Protein AF-A0A3P6BIS1-F1 (afdb_monomer_lite)

Organism: Brassica oleracea (NCBI:txid3712)

pLDDT: mean 73.48, std 15.39, range [41.81, 93.38]

Structure (mmCIF, N/CA/C/O backbone):
data_AF-A0A3P6BIS1-F1
#
_entry.id   AF-A0A3P6BIS1-F1
#
loop_
_atom_site.group_PDB
_atom_site.id
_atom_site.type_symbol
_atom_site.label_atom_id
_atom_site.label_alt_id
_atom_site.label_comp_id
_atom_site.label_asym_id
_atom_site.label_entity_id
_atom_site.label_seq_id
_atom_site.pdbx_PDB_ins_code
_atom_site.Cartn_x
_atom_site.Cartn_y
_atom_site.Cartn_z
_atom_site.occupancy
_atom_site.B_iso_or_equiv
_atom_site.auth_seq_id
_atom_site.auth_comp_id
_atom_site.auth_asym_id
_atom_site.auth_atom_id
_atom_site.pdbx_PDB_model_num
ATOM 1 N N . MET A 1 1 ? -37.645 -2.755 47.988 1.00 53.59 1 MET A N 1
ATOM 2 C CA . MET A 1 1 ? -37.491 -1.988 46.732 1.00 53.59 1 MET A CA 1
ATOM 3 C C . MET A 1 1 ? -36.888 -0.645 47.096 1.00 53.59 1 MET A C 1
ATOM 5 O O . MET A 1 1 ? -37.432 0.003 47.977 1.00 53.59 1 MET A O 1
ATOM 9 N N . VAL A 1 2 ? -35.744 -0.273 46.518 1.00 57.91 2 VAL A N 1
ATOM 10 C CA . VAL A 1 2 ? -35.165 1.070 46.709 1.00 57.91 2 VAL A CA 1
ATOM 11 C C . VAL A 1 2 ? -36.027 2.046 45.904 1.00 57.91 2 VAL A C 1
ATOM 13 O O . VAL A 1 2 ? -36.253 1.793 44.721 1.00 57.91 2 VAL A O 1
ATOM 16 N N . SER A 1 3 ? -36.563 3.094 46.541 1.00 69.00 3 SER A N 1
ATOM 17 C CA . SER A 1 3 ? -37.361 4.113 45.843 1.00 69.00 3 SER A CA 1
ATOM 18 C C . SER A 1 3 ? -36.476 4.811 44.813 1.00 69.00 3 SER A C 1
ATOM 20 O O . SER A 1 3 ? -35.335 5.164 45.117 1.00 69.00 3 SER A O 1
ATOM 22 N N . SER A 1 4 ? -36.978 5.030 43.595 1.00 67.81 4 SER A N 1
ATOM 23 C CA . SER A 1 4 ? -36.227 5.731 42.544 1.00 67.81 4 SER A CA 1
ATOM 24 C C . SER A 1 4 ? -35.769 7.123 43.005 1.00 67.81 4 SER A C 1
ATOM 26 O O . SER A 1 4 ? -34.707 7.596 42.610 1.00 67.81 4 SER A O 1
ATOM 28 N N . GLU A 1 5 ? -36.501 7.724 43.945 1.00 72.75 5 GLU A N 1
ATOM 29 C CA . GLU A 1 5 ? -36.192 9.016 44.562 1.00 72.75 5 GLU A CA 1
ATOM 30 C C . GLU A 1 5 ? -34.852 9.058 45.298 1.00 72.75 5 GLU A C 1
ATOM 32 O O . GLU A 1 5 ? -34.253 10.126 45.430 1.00 72.75 5 GLU A O 1
ATOM 37 N N . ASP A 1 6 ? -34.361 7.914 45.771 1.00 73.12 6 ASP A N 1
ATOM 38 C CA . ASP A 1 6 ? -33.100 7.842 46.502 1.00 73.12 6 ASP A CA 1
ATOM 39 C C . ASP A 1 6 ? -31.875 7.953 45.587 1.00 73.12 6 ASP A C 1
ATOM 41 O O . ASP A 1 6 ? -30.796 8.318 46.061 1.00 73.12 6 ASP A O 1
ATOM 45 N N . TRP A 1 7 ? -32.027 7.706 44.280 1.00 67.12 7 TRP A N 1
ATOM 46 C CA . TRP A 1 7 ? -30.927 7.790 43.317 1.00 67.12 7 TRP A CA 1
ATOM 47 C C . TRP A 1 7 ? -30.501 9.238 43.047 1.00 67.12 7 TRP A C 1
ATOM 49 O O . TRP A 1 7 ? -29.331 9.573 43.220 1.00 67.12 7 TRP A O 1
ATOM 59 N N . TRP A 1 8 ? -31.435 10.124 42.698 1.00 71.75 8 TRP A N 1
ATOM 60 C CA . TRP A 1 8 ? -31.129 11.541 42.443 1.00 71.75 8 TRP A CA 1
ATOM 61 C C . TRP A 1 8 ? -30.984 12.376 43.719 1.00 71.75 8 TRP A C 1
ATOM 63 O O . TRP A 1 8 ? -30.352 13.428 43.685 1.00 71.75 8 TRP A O 1
ATOM 73 N N . LYS A 1 9 ? -31.498 11.902 44.863 1.00 78.44 9 LYS A N 1
ATOM 74 C CA . LYS A 1 9 ? -31.247 12.525 46.177 1.00 78.44 9 LYS A CA 1
ATOM 75 C C . LYS A 1 9 ? -29.898 12.148 46.796 1.00 78.44 9 LYS A C 1
ATOM 77 O O . LYS A 1 9 ? -29.623 12.551 47.923 1.00 78.44 9 LYS A O 1
ATOM 82 N N . GLY A 1 10 ? -29.063 11.372 46.101 1.00 73.06 10 GLY A N 1
ATOM 83 C CA . GLY A 1 10 ? -27.723 11.027 46.583 1.00 73.06 10 GLY A CA 1
ATOM 84 C C . GLY A 1 10 ? -27.703 10.005 47.726 1.00 73.06 10 GLY A C 1
ATOM 85 O O . GLY A 1 10 ? -26.667 9.811 48.356 1.00 73.06 10 GLY A O 1
ATOM 86 N N . ARG A 1 11 ? -28.840 9.361 48.023 1.00 75.88 11 ARG A N 1
ATOM 87 C CA . ARG A 1 11 ? -28.989 8.392 49.124 1.00 75.88 11 ARG A CA 1
ATOM 88 C C . ARG A 1 11 ? -28.710 6.954 48.684 1.00 75.88 11 ARG A C 1
ATOM 90 O O . ARG A 1 11 ? -28.624 6.059 49.520 1.00 75.88 11 ARG A O 1
ATOM 97 N N . SER A 1 12 ? -28.544 6.728 47.382 1.00 76.00 12 SER A N 1
ATOM 98 C CA . SER A 1 12 ? -28.170 5.435 46.818 1.00 76.00 12 SER A CA 1
ATOM 99 C C . SER A 1 12 ? -26.662 5.192 46.921 1.00 76.00 12 SER A C 1
ATOM 101 O O . SER A 1 12 ? -25.842 6.083 46.693 1.00 76.00 12 SER A O 1
ATOM 103 N N . LYS A 1 13 ? -26.274 3.938 47.161 1.00 73.69 13 LYS A N 1
ATOM 104 C CA . LYS A 1 13 ? -24.874 3.497 47.053 1.00 73.69 13 LYS A CA 1
ATOM 105 C C . LYS A 1 13 ? -24.295 3.769 45.656 1.00 73.69 13 LYS A C 1
ATOM 107 O O . LYS A 1 13 ? -23.115 4.052 45.531 1.00 73.69 13 LYS A O 1
ATOM 112 N N . MET A 1 14 ? -25.138 3.756 44.619 1.00 65.31 14 MET A N 1
ATOM 113 C CA . MET A 1 14 ? -24.745 4.056 43.233 1.00 65.31 14 MET A CA 1
ATOM 114 C C . MET A 1 14 ? -24.553 5.555 42.959 1.00 65.31 14 MET A C 1
ATOM 116 O O . MET A 1 14 ? -23.968 5.919 41.948 1.00 65.31 14 MET A O 1
ATOM 120 N N . SER A 1 15 ? -25.046 6.431 43.841 1.00 68.88 15 SER A N 1
ATOM 121 C CA . SER A 1 15 ? -24.804 7.880 43.772 1.00 68.88 15 SER A CA 1
ATOM 122 C C . SER A 1 15 ? -23.596 8.330 44.600 1.00 68.88 15 SER A C 1
ATOM 124 O O . SER A 1 15 ? -23.262 9.515 44.596 1.00 68.88 15 SER A O 1
ATOM 126 N N . GLN A 1 16 ? -22.936 7.411 45.315 1.00 77.62 16 GLN A N 1
ATOM 127 C CA . GLN A 1 16 ? -21.697 7.726 46.019 1.00 77.62 16 GLN A CA 1
ATOM 128 C C . GLN A 1 16 ? -20.583 7.966 45.003 1.00 77.62 16 GLN A C 1
ATOM 130 O O . GLN A 1 16 ? -20.345 7.159 44.106 1.00 77.62 16 GLN A O 1
ATOM 135 N N . ARG A 1 17 ? -19.913 9.112 45.140 1.00 76.94 17 ARG A N 1
ATOM 136 C CA . ARG A 1 17 ? -18.756 9.455 44.315 1.00 76.94 17 ARG A CA 1
ATOM 137 C C . ARG A 1 17 ? -17.621 8.492 44.648 1.00 76.94 17 ARG A C 1
ATOM 139 O O . ARG A 1 17 ? -17.290 8.332 45.821 1.00 76.94 17 ARG A O 1
ATOM 146 N N . LEU A 1 18 ? -17.036 7.889 43.619 1.00 78.31 18 LEU A N 1
ATOM 147 C CA . LEU A 1 18 ? -15.795 7.140 43.763 1.00 78.31 18 LEU A CA 1
ATOM 148 C C . LEU A 1 18 ? -14.675 8.095 44.174 1.00 78.31 18 LEU A C 1
ATOM 150 O O . LEU A 1 18 ? -14.650 9.268 43.787 1.00 78.31 18 LEU A O 1
ATOM 154 N N . THR A 1 19 ? -13.744 7.588 44.968 1.00 81.50 19 THR A N 1
ATOM 155 C CA . THR A 1 19 ? -12.514 8.310 45.270 1.00 81.50 19 THR A CA 1
ATOM 156 C C . THR A 1 19 ? -11.659 8.418 44.010 1.00 81.50 19 THR A C 1
ATOM 158 O O . THR A 1 19 ? -11.692 7.550 43.138 1.00 81.50 19 THR A O 1
ATOM 161 N N . LEU A 1 20 ? -10.849 9.475 43.917 1.00 73.62 20 LEU A N 1
ATOM 162 C CA . LEU A 1 20 ? -9.955 9.693 42.773 1.00 73.62 20 LEU A CA 1
ATOM 163 C C . LEU A 1 20 ? -9.057 8.472 42.494 1.00 73.62 20 LEU A C 1
ATOM 165 O O . LEU A 1 20 ? -8.780 8.157 41.344 1.00 73.62 20 LEU A O 1
ATOM 169 N N . LYS A 1 21 ? -8.657 7.757 43.551 1.00 76.94 21 LYS A N 1
ATOM 170 C CA . LYS A 1 21 ? -7.854 6.533 43.469 1.00 76.94 21 LYS A CA 1
ATOM 171 C C . LYS A 1 21 ? -8.600 5.386 42.778 1.00 76.94 21 LYS A C 1
ATOM 173 O O . LYS A 1 21 ? -8.017 4.718 41.936 1.00 76.94 21 LYS A O 1
ATOM 178 N N . GLU A 1 22 ? -9.876 5.188 43.102 1.00 79.38 22 GLU A N 1
ATOM 179 C CA . GLU A 1 22 ? -10.718 4.157 42.479 1.00 79.38 22 GLU A CA 1
ATOM 180 C C . GLU A 1 22 ? -11.023 4.480 41.012 1.00 79.38 22 GLU A C 1
ATOM 182 O O . GLU A 1 22 ? -11.105 3.569 40.195 1.00 79.38 22 GLU A O 1
ATOM 187 N N . VAL A 1 23 ? -11.166 5.766 40.668 1.00 75.12 23 VAL A N 1
ATOM 188 C CA . VAL A 1 23 ? -11.323 6.213 39.273 1.00 75.12 23 VAL A CA 1
ATOM 189 C C . VAL A 1 23 ? -10.052 5.919 38.474 1.00 75.12 23 VAL A C 1
ATOM 191 O O . VAL A 1 23 ? -10.121 5.273 37.435 1.00 75.12 23 VAL A O 1
ATOM 194 N N . LEU A 1 24 ? -8.887 6.297 39.008 1.00 71.94 24 LEU A N 1
ATOM 195 C CA . LEU A 1 24 ? -7.593 6.041 38.370 1.00 71.94 24 LEU A CA 1
ATOM 196 C C . LEU A 1 24 ? -7.320 4.543 38.170 1.00 71.94 24 LEU A C 1
ATOM 198 O O . LEU A 1 24 ? -6.810 4.156 37.129 1.00 71.94 24 LEU A O 1
ATOM 202 N N . GLU A 1 25 ? -7.677 3.685 39.126 1.00 75.19 25 GLU A N 1
ATOM 203 C CA . GLU A 1 25 ? -7.498 2.230 39.001 1.00 75.19 25 GLU A CA 1
ATOM 204 C C . GLU A 1 25 ? -8.406 1.610 37.923 1.00 75.19 25 GLU A C 1
ATOM 206 O O . GLU A 1 25 ? -8.018 0.660 37.245 1.00 75.19 25 GLU A O 1
ATOM 211 N N . LYS A 1 26 ? -9.604 2.172 37.725 1.00 67.75 26 LYS A N 1
ATOM 212 C CA . LYS A 1 26 ? -10.553 1.739 36.687 1.00 67.75 26 LYS A CA 1
ATOM 213 C C . LYS A 1 26 ? -10.123 2.184 35.288 1.00 67.75 26 LYS A C 1
ATOM 215 O O . LYS A 1 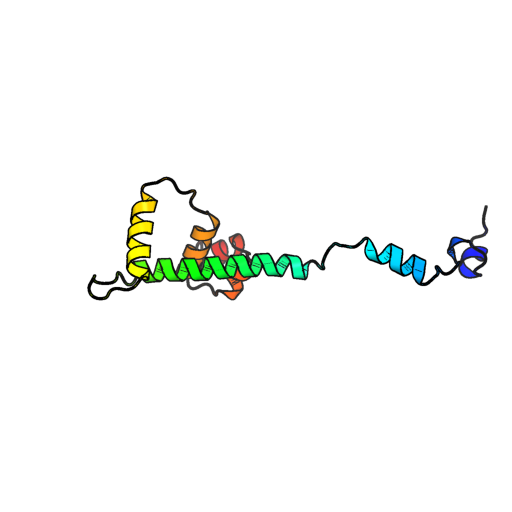26 ? -10.334 1.433 34.338 1.00 67.75 26 LYS A O 1
ATOM 220 N N . ASP A 1 27 ? -9.502 3.357 35.176 1.00 60.34 27 ASP A N 1
ATOM 221 C CA . ASP A 1 27 ? -9.037 3.924 33.903 1.00 60.34 27 ASP A CA 1
ATOM 222 C C . ASP A 1 27 ? -7.756 3.250 33.368 1.00 60.34 27 ASP A C 1
ATOM 224 O O . ASP A 1 27 ? -7.472 3.325 32.176 1.00 60.34 27 ASP A O 1
ATOM 228 N N . VAL A 1 28 ? -7.003 2.533 34.212 1.00 59.09 28 VAL A N 1
ATOM 229 C CA . VAL A 1 28 ? -5.744 1.854 33.831 1.00 59.09 28 VAL A CA 1
ATOM 230 C C . VAL A 1 28 ? -5.967 0.518 33.098 1.00 59.09 28 VAL A C 1
ATOM 232 O O . VAL A 1 28 ? -5.037 -0.020 32.508 1.00 59.09 28 VAL A O 1
ATOM 235 N N . LEU A 1 29 ? -7.192 -0.020 33.064 1.00 53.00 29 LEU A N 1
ATOM 236 C CA . LEU A 1 29 ? -7.487 -1.282 32.361 1.00 53.00 29 LEU A CA 1
ATOM 237 C C . LEU A 1 29 ? -7.833 -1.113 30.872 1.00 53.00 29 LEU A C 1
ATOM 239 O O . LEU A 1 29 ? -8.043 -2.112 30.184 1.00 53.00 29 LEU A O 1
ATOM 243 N N . LEU A 1 30 ? -7.881 0.119 30.358 1.00 55.03 30 LEU A N 1
ATOM 244 C CA . LEU A 1 30 ? -8.064 0.397 28.933 1.00 55.03 30 LEU A CA 1
ATOM 245 C C . LEU A 1 30 ? -6.700 0.596 28.254 1.00 55.03 30 LEU A C 1
ATOM 247 O O . LEU A 1 30 ? -6.369 1.671 27.767 1.00 55.03 30 LEU A O 1
ATOM 251 N N . ASP A 1 31 ? -5.908 -0.472 28.196 1.00 56.41 31 ASP A N 1
ATOM 252 C CA . ASP A 1 31 ? -4.651 -0.520 27.427 1.00 56.41 31 ASP A CA 1
ATOM 253 C C . ASP A 1 31 ? -4.905 -0.694 25.909 1.00 56.41 31 ASP A C 1
ATOM 255 O O . ASP A 1 31 ? -4.032 -1.081 25.132 1.00 56.41 31 ASP A O 1
ATOM 259 N N . ASP A 1 32 ? -6.131 -0.412 25.457 1.00 59.62 32 ASP A N 1
ATOM 260 C CA . ASP A 1 32 ? -6.456 -0.296 24.042 1.00 59.62 32 ASP A CA 1
ATOM 261 C C . ASP A 1 32 ? -6.090 1.119 23.595 1.00 59.62 32 ASP A C 1
ATOM 263 O O . ASP A 1 32 ? -6.882 2.062 23.689 1.00 59.62 32 ASP A O 1
ATOM 267 N N . LEU A 1 33 ? -4.852 1.264 23.110 1.00 58.12 33 LEU A N 1
ATOM 268 C CA . LEU A 1 33 ? -4.401 2.478 22.436 1.00 58.12 33 LEU A CA 1
ATOM 269 C C . LEU A 1 33 ? -5.484 2.968 21.456 1.00 58.12 33 LEU A C 1
ATOM 271 O O . LEU A 1 33 ? -6.054 2.152 20.720 1.00 58.12 33 LEU A O 1
ATOM 275 N N . PRO A 1 34 ? -5.726 4.292 21.374 1.00 60.25 34 PRO A N 1
ATOM 276 C CA . PRO A 1 34 ? -6.689 4.858 20.444 1.00 60.25 34 PRO A CA 1
ATOM 277 C C . PRO A 1 34 ? -6.519 4.265 19.035 1.00 60.25 34 PRO A C 1
ATOM 279 O O . PRO A 1 34 ? -5.382 4.167 18.560 1.00 60.25 34 PRO A O 1
ATOM 282 N N . PRO A 1 35 ? -7.613 3.917 18.325 1.00 60.59 35 PRO A N 1
ATOM 283 C CA . PRO A 1 35 ? -7.569 3.230 17.026 1.00 60.59 35 PRO A CA 1
ATOM 284 C C . PRO A 1 35 ? -6.636 3.886 16.000 1.00 60.59 35 PRO A C 1
ATOM 286 O O . PRO A 1 35 ? -6.057 3.214 15.148 1.00 60.59 35 PRO A O 1
ATOM 289 N N . TYR A 1 36 ? -6.462 5.203 16.119 1.00 55.00 36 TYR A N 1
ATOM 290 C CA . TYR A 1 36 ? -5.539 6.002 15.325 1.00 55.00 36 TYR A CA 1
ATOM 291 C C . TYR A 1 36 ? -4.081 5.521 15.422 1.00 55.00 36 TYR A C 1
ATOM 293 O O . TYR A 1 36 ? -3.428 5.375 14.391 1.00 55.00 36 TYR A O 1
ATOM 301 N N . ILE A 1 37 ? -3.587 5.184 16.620 1.00 58.03 37 ILE A N 1
ATOM 302 C CA . ILE A 1 37 ? -2.192 4.752 16.812 1.00 58.03 37 ILE A CA 1
ATOM 303 C C . ILE A 1 37 ? -1.957 3.370 16.181 1.00 58.03 37 ILE A C 1
ATOM 305 O O . ILE A 1 37 ? -0.912 3.123 15.580 1.00 58.03 37 ILE A O 1
ATOM 309 N N . LYS A 1 38 ? -2.965 2.487 16.210 1.00 57.84 38 LYS A N 1
ATOM 310 C CA . LYS A 1 38 ? -2.933 1.197 15.496 1.00 57.84 38 LYS A CA 1
ATOM 311 C C . LYS A 1 38 ? -2.972 1.374 13.971 1.00 57.84 38 LYS A C 1
ATOM 313 O O . LYS A 1 38 ? -2.398 0.567 13.241 1.00 57.84 38 LYS A O 1
ATOM 318 N N . GLY A 1 39 ? -3.612 2.442 13.489 1.00 61.22 39 GLY A N 1
ATOM 319 C CA . GLY A 1 39 ? -3.617 2.840 12.081 1.00 61.22 39 GLY A CA 1
ATOM 320 C C . GLY A 1 39 ? -2.251 3.315 11.577 1.00 61.22 39 GLY A C 1
ATOM 321 O O . GLY A 1 39 ? -1.875 2.968 10.457 1.00 61.22 39 GLY A O 1
ATOM 322 N N . CYS A 1 40 ? -1.477 4.029 12.404 1.00 71.56 40 CYS A N 1
ATOM 323 C CA . CYS A 1 40 ? -0.159 4.557 12.032 1.00 71.56 40 CYS A CA 1
ATOM 324 C C . CYS A 1 40 ? 0.804 3.463 11.544 1.00 71.56 40 CYS A C 1
ATOM 326 O O . CYS A 1 40 ? 1.369 3.589 10.461 1.00 71.56 40 CYS A O 1
ATOM 328 N N . ALA A 1 41 ? 0.907 2.343 12.269 1.00 78.19 41 ALA A N 1
ATOM 329 C CA . ALA A 1 41 ? 1.803 1.242 11.899 1.00 78.19 41 ALA A CA 1
ATOM 330 C C . ALA A 1 41 ? 1.444 0.593 10.546 1.00 78.19 41 ALA A C 1
ATOM 332 O O . ALA A 1 41 ? 2.314 0.112 9.819 1.00 78.19 41 ALA A O 1
ATOM 333 N N . LEU A 1 42 ? 0.157 0.567 10.182 1.00 78.25 42 LEU A N 1
ATOM 334 C CA . LEU A 1 42 ? -0.283 0.048 8.883 1.00 78.25 42 LEU A CA 1
ATOM 335 C C . LEU A 1 42 ? 0.050 1.017 7.744 1.00 78.25 42 LEU A C 1
ATOM 337 O O . LEU A 1 42 ? 0.429 0.571 6.662 1.00 78.25 42 LEU A O 1
ATOM 341 N N . VAL A 1 43 ? -0.069 2.323 7.984 1.00 83.50 43 VAL A N 1
ATOM 342 C CA . VAL A 1 43 ? 0.302 3.361 7.011 1.00 83.50 43 VAL A CA 1
ATOM 343 C C . VAL A 1 43 ? 1.807 3.339 6.749 1.00 83.50 43 VAL A C 1
ATOM 345 O O . VAL A 1 43 ? 2.225 3.330 5.593 1.00 83.50 43 VAL A O 1
ATOM 348 N N . GLU A 1 44 ? 2.625 3.237 7.797 1.00 84.88 44 GLU A N 1
ATOM 349 C CA . GLU A 1 44 ? 4.085 3.143 7.672 1.00 84.88 44 GLU A CA 1
ATOM 350 C C . GLU A 1 44 ? 4.516 1.923 6.851 1.00 84.88 44 GLU A C 1
ATOM 352 O O . GLU A 1 44 ? 5.288 2.055 5.902 1.00 84.88 44 GLU A O 1
ATOM 357 N N . ARG A 1 45 ? 3.932 0.748 7.119 1.00 86.12 45 ARG A N 1
ATOM 358 C CA . ARG A 1 45 ? 4.191 -0.457 6.312 1.00 86.12 45 ARG A CA 1
ATOM 359 C C . ARG A 1 45 ? 3.846 -0.259 4.837 1.00 86.12 45 ARG A C 1
ATOM 361 O O . ARG A 1 45 ? 4.576 -0.725 3.965 1.00 86.12 45 ARG A O 1
ATOM 368 N N . ARG A 1 46 ? 2.740 0.424 4.528 1.00 87.88 46 ARG A N 1
ATOM 369 C CA . ARG A 1 46 ? 2.356 0.707 3.135 1.00 87.88 46 ARG A CA 1
ATOM 370 C C . ARG A 1 46 ? 3.321 1.677 2.466 1.00 87.88 46 ARG A C 1
ATOM 372 O O . ARG A 1 46 ? 3.665 1.453 1.310 1.00 87.88 46 ARG A O 1
ATOM 379 N N . ARG A 1 47 ? 3.825 2.682 3.187 1.00 89.88 47 ARG A N 1
ATOM 380 C CA . ARG A 1 47 ? 4.870 3.594 2.686 1.00 89.88 47 ARG A CA 1
ATOM 381 C C . ARG A 1 47 ? 6.131 2.851 2.275 1.00 89.88 47 ARG A C 1
ATOM 383 O O . ARG A 1 47 ? 6.667 3.098 1.196 1.00 89.88 47 ARG A O 1
ATOM 390 N N . GLU A 1 48 ? 6.583 1.911 3.099 1.00 90.50 48 GLU A N 1
ATOM 391 C CA . GLU A 1 48 ? 7.742 1.075 2.773 1.00 90.50 48 GLU A CA 1
ATOM 392 C C . G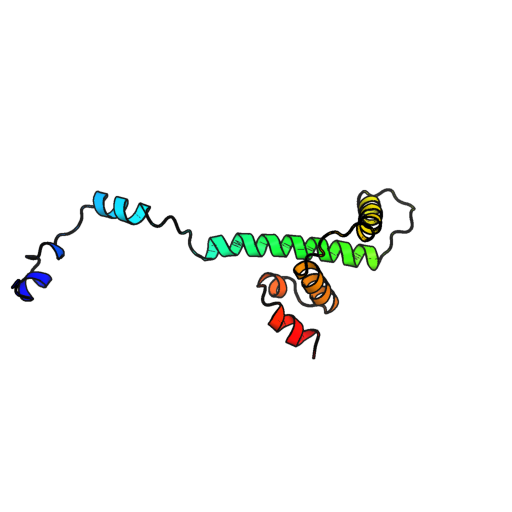LU A 1 48 ? 7.507 0.256 1.500 1.00 90.50 48 GLU A C 1
ATOM 394 O O . GLU A 1 48 ? 8.375 0.210 0.625 1.00 90.50 48 GLU A O 1
ATOM 399 N N . LYS A 1 49 ? 6.311 -0.326 1.346 1.00 89.44 49 LYS A N 1
ATOM 400 C CA . LYS A 1 49 ? 5.932 -1.075 0.139 1.00 89.44 49 LYS A CA 1
ATOM 401 C C . LYS A 1 49 ? 5.869 -0.199 -1.105 1.00 89.44 49 LYS A C 1
ATOM 403 O O . LYS A 1 49 ? 6.387 -0.602 -2.142 1.00 89.44 49 LYS A O 1
ATOM 408 N N . ILE A 1 50 ? 5.302 1.003 -1.004 1.00 90.75 50 ILE A N 1
ATOM 409 C CA . ILE A 1 50 ? 5.271 1.984 -2.098 1.00 90.75 50 ILE A CA 1
ATOM 410 C C . ILE A 1 50 ? 6.699 2.349 -2.513 1.00 90.75 50 ILE A C 1
ATOM 412 O O . ILE A 1 50 ? 7.035 2.289 -3.696 1.00 90.75 50 ILE A O 1
ATOM 416 N N . LYS A 1 51 ? 7.575 2.655 -1.548 1.00 91.88 51 LYS A N 1
ATOM 417 C CA . LYS A 1 51 ? 8.985 2.970 -1.814 1.00 91.88 51 LYS A CA 1
ATOM 418 C C . LYS A 1 51 ? 9.698 1.804 -2.502 1.00 91.88 51 LYS A C 1
ATOM 420 O O . LYS A 1 51 ? 10.384 2.010 -3.502 1.00 91.88 51 LYS A O 1
ATOM 425 N N . ALA A 1 52 ? 9.507 0.583 -2.005 1.00 89.06 52 ALA A N 1
ATOM 426 C CA . ALA A 1 52 ? 10.076 -0.617 -2.608 1.00 89.06 52 ALA A CA 1
ATOM 427 C C . ALA A 1 52 ? 9.547 -0.853 -4.034 1.00 89.06 52 ALA A C 1
ATOM 429 O O . ALA A 1 52 ? 10.327 -1.179 -4.927 1.00 89.06 52 ALA A O 1
ATOM 430 N N . ALA A 1 53 ? 8.249 -0.655 -4.274 1.00 89.38 53 ALA A N 1
ATOM 431 C CA . ALA A 1 53 ? 7.644 -0.790 -5.595 1.00 89.38 53 ALA A CA 1
ATOM 432 C C . ALA A 1 53 ? 8.196 0.248 -6.584 1.00 89.38 53 ALA A C 1
ATOM 434 O O . ALA A 1 53 ? 8.585 -0.117 -7.691 1.00 89.38 53 ALA A O 1
ATOM 435 N N . LYS A 1 54 ? 8.349 1.512 -6.172 1.00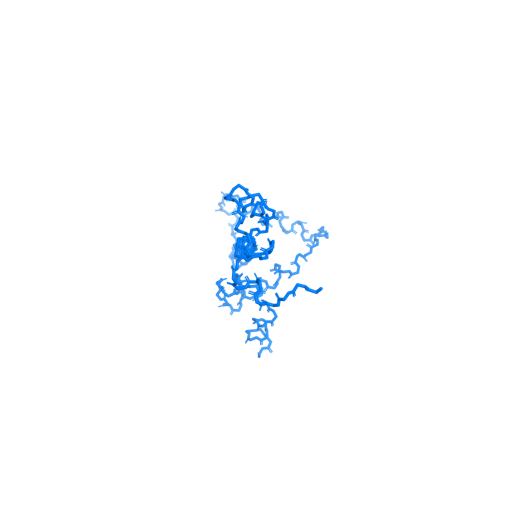 90.19 54 LYS A N 1
ATOM 436 C CA . LYS A 1 54 ? 8.978 2.557 -6.999 1.00 90.19 54 LYS A CA 1
ATOM 437 C C . LYS A 1 54 ? 10.403 2.198 -7.411 1.00 90.19 54 LYS A C 1
ATOM 439 O O . LYS A 1 54 ? 10.758 2.372 -8.574 1.00 90.19 54 LYS A O 1
ATOM 444 N N . LEU A 1 55 ? 11.204 1.656 -6.488 1.00 88.00 55 LEU A N 1
ATOM 445 C CA . LEU A 1 55 ? 12.556 1.180 -6.800 1.00 88.00 55 LEU A CA 1
ATOM 446 C C . LEU A 1 55 ? 12.533 0.047 -7.834 1.00 88.00 55 LEU A C 1
ATOM 448 O O . LEU A 1 55 ? 13.318 0.070 -8.780 1.00 88.00 55 LEU A O 1
ATOM 452 N N . ARG A 1 56 ? 11.608 -0.914 -7.697 1.00 85.62 56 ARG A N 1
ATOM 453 C CA . ARG A 1 56 ? 11.446 -2.019 -8.660 1.00 85.62 56 ARG A CA 1
ATOM 454 C C . ARG A 1 56 ? 11.055 -1.511 -10.047 1.00 85.62 56 ARG A C 1
ATOM 456 O O . ARG A 1 56 ? 11.686 -1.910 -11.023 1.00 85.62 56 ARG A O 1
ATOM 463 N N . ILE A 1 57 ? 10.061 -0.625 -10.130 1.00 86.62 57 ILE A N 1
ATOM 464 C CA . ILE A 1 57 ? 9.607 -0.032 -11.396 1.00 86.62 57 ILE A CA 1
ATOM 465 C C . ILE A 1 57 ? 10.759 0.729 -12.053 1.00 86.62 57 ILE A C 1
ATOM 467 O O . ILE A 1 57 ? 11.064 0.483 -13.217 1.00 86.62 57 ILE A O 1
ATOM 471 N N . ASN A 1 58 ? 11.452 1.589 -11.300 1.00 86.62 58 ASN A N 1
ATOM 472 C CA . ASN A 1 58 ? 12.574 2.371 -11.815 1.00 86.62 58 ASN A CA 1
ATOM 473 C C . ASN A 1 58 ? 13.704 1.471 -12.342 1.00 86.62 58 ASN A C 1
ATOM 475 O O . ASN A 1 58 ? 14.183 1.680 -13.452 1.00 86.62 58 ASN A O 1
ATOM 479 N N . ALA A 1 59 ? 14.060 0.416 -11.604 1.00 82.75 59 ALA A N 1
ATOM 480 C CA . ALA A 1 59 ? 15.069 -0.553 -12.025 1.00 82.75 59 ALA A CA 1
ATOM 481 C C . ALA A 1 59 ? 14.706 -1.298 -13.323 1.00 82.75 59 ALA A C 1
ATOM 483 O O . ALA A 1 59 ? 15.594 -1.701 -14.077 1.00 82.75 59 ALA A O 1
ATOM 484 N N . ILE A 1 60 ? 13.413 -1.522 -13.577 1.00 82.88 60 ILE A N 1
ATOM 485 C CA . ILE A 1 60 ? 12.924 -2.143 -14.815 1.00 82.88 60 ILE A CA 1
ATOM 486 C C . ILE A 1 60 ? 12.884 -1.121 -15.956 1.00 82.88 60 ILE A C 1
ATOM 488 O O . ILE A 1 60 ? 13.266 -1.454 -17.075 1.00 82.88 60 ILE A O 1
ATOM 492 N N . GLN A 1 61 ? 12.430 0.102 -15.679 1.00 81.62 61 GLN A N 1
ATOM 493 C CA . GLN A 1 61 ? 12.272 1.179 -16.658 1.00 81.62 61 GLN A CA 1
ATOM 494 C C . GLN A 1 61 ? 13.618 1.738 -17.139 1.00 81.62 61 GLN A C 1
ATOM 496 O O . GLN A 1 61 ? 13.769 2.073 -18.313 1.00 81.62 61 GLN A O 1
ATOM 501 N N . HIS A 1 62 ? 14.601 1.802 -16.244 1.00 80.69 62 HIS A N 1
ATOM 502 C CA . HIS A 1 62 ? 15.957 2.261 -16.513 1.00 80.69 62 HIS A CA 1
ATOM 503 C C . HIS A 1 62 ? 16.949 1.154 -16.149 1.00 80.69 62 HIS A C 1
ATOM 505 O O . HIS A 1 62 ? 17.612 1.228 -15.110 1.00 80.69 62 HIS A O 1
ATOM 511 N N . PRO A 1 63 ? 17.055 0.096 -16.973 1.00 72.56 63 PRO A N 1
ATOM 512 C CA . PRO A 1 63 ? 18.057 -0.928 -16.745 1.00 72.56 63 PRO A CA 1
ATOM 513 C C . PRO A 1 63 ? 19.438 -0.269 -16.822 1.00 72.56 63 PRO A C 1
ATOM 515 O O . PRO A 1 63 ? 19.839 0.229 -17.868 1.00 72.56 63 PRO A O 1
ATOM 518 N N . CYS A 1 64 ? 20.142 -0.220 -15.691 1.00 60.38 64 CYS A N 1
ATOM 519 C CA . CYS A 1 64 ? 21.485 0.340 -15.614 1.00 60.38 64 CYS A CA 1
ATOM 520 C C . CYS A 1 64 ? 22.408 -0.423 -16.577 1.00 60.38 64 CYS A C 1
ATOM 522 O O . CYS A 1 64 ? 22.656 -1.619 -16.392 1.00 60.38 64 CYS A O 1
ATOM 524 N N . ASP A 1 65 ? 22.922 0.266 -17.598 1.00 57.81 65 ASP A N 1
ATOM 525 C CA . ASP A 1 65 ? 24.080 -0.213 -18.344 1.00 57.81 65 ASP A CA 1
ATOM 526 C C . ASP A 1 65 ? 25.242 -0.339 -17.357 1.00 57.81 65 ASP A C 1
ATOM 528 O O . ASP A 1 65 ? 25.511 0.580 -16.586 1.00 57.81 65 ASP A O 1
ATOM 532 N N . LYS A 1 66 ? 25.884 -1.511 -17.342 1.00 54.88 66 LYS A N 1
ATOM 533 C CA . LYS A 1 66 ? 26.770 -2.064 -16.293 1.00 54.88 66 LYS A CA 1
ATOM 534 C C . LYS A 1 66 ? 28.042 -1.257 -15.948 1.00 54.88 66 LYS A C 1
ATOM 536 O O . LYS A 1 66 ? 28.995 -1.823 -15.419 1.00 54.88 66 LYS A O 1
ATOM 541 N N . ILE A 1 67 ? 28.102 0.038 -16.229 1.00 48.78 67 ILE A N 1
ATOM 542 C CA . ILE A 1 67 ? 29.287 0.886 -16.101 1.00 48.78 67 ILE A CA 1
ATOM 543 C C . ILE A 1 67 ? 29.047 1.977 -15.050 1.00 48.78 67 ILE A C 1
ATOM 545 O O . ILE A 1 67 ? 29.188 3.159 -15.323 1.00 48.78 67 ILE A O 1
ATOM 549 N N . SER A 1 68 ? 28.656 1.599 -13.836 1.00 49.66 68 SER A N 1
ATOM 550 C CA . SER A 1 68 ? 29.052 2.316 -12.616 1.00 49.66 68 SER A CA 1
ATOM 551 C C . SER A 1 68 ? 28.583 1.515 -11.408 1.00 49.66 68 SER A C 1
ATOM 553 O O . SER A 1 68 ? 27.398 1.214 -11.269 1.00 49.66 68 SER A O 1
ATOM 555 N N . GLY A 1 69 ? 29.531 1.112 -10.564 1.00 50.28 69 GLY A N 1
ATOM 556 C CA . GLY A 1 69 ? 29.287 0.306 -9.375 1.00 50.28 69 GLY A CA 1
ATOM 557 C C . GLY A 1 69 ? 28.379 1.026 -8.384 1.00 50.28 69 GLY A C 1
ATOM 558 O O . GLY A 1 69 ? 28.838 1.847 -7.598 1.00 50.28 69 GLY A O 1
ATOM 559 N N . SER A 1 70 ? 27.095 0.686 -8.407 1.00 51.81 70 SER A N 1
ATOM 560 C CA . SER A 1 70 ? 26.131 1.076 -7.386 1.00 51.81 70 SER A CA 1
ATOM 561 C C . SER A 1 70 ? 25.514 -0.181 -6.785 1.00 51.81 70 SER A C 1
ATOM 563 O O . SER A 1 70 ? 25.122 -1.103 -7.502 1.00 51.81 70 SER A O 1
ATOM 565 N N . GLU A 1 71 ? 25.441 -0.205 -5.459 1.00 56.84 71 GLU A N 1
ATOM 566 C CA . GLU A 1 71 ? 24.870 -1.251 -4.601 1.00 56.84 71 GLU A CA 1
ATOM 567 C C . GLU A 1 71 ? 23.458 -1.693 -5.051 1.00 56.84 71 GLU A C 1
ATOM 569 O O . GLU A 1 71 ? 23.117 -2.875 -4.988 1.00 56.84 71 GLU A O 1
ATOM 574 N N . LEU A 1 72 ? 22.704 -0.776 -5.671 1.00 49.62 72 LEU A N 1
ATOM 575 C CA . LEU A 1 72 ? 21.407 -1.008 -6.324 1.00 49.62 72 LEU A CA 1
ATOM 576 C C . LEU A 1 72 ? 21.450 -2.034 -7.470 1.00 49.62 72 LEU A C 1
ATOM 578 O O . LEU A 1 72 ? 20.488 -2.765 -7.696 1.00 49.62 72 LEU A O 1
ATOM 582 N N . CYS A 1 73 ? 22.552 -2.106 -8.218 1.00 49.25 73 CYS A N 1
ATOM 583 C CA . CYS A 1 73 ? 22.661 -2.986 -9.384 1.00 49.25 73 CYS A CA 1
ATOM 584 C C . CYS A 1 73 ? 22.865 -4.450 -8.967 1.00 49.25 73 CYS A C 1
ATOM 586 O O . CYS A 1 73 ? 22.360 -5.374 -9.612 1.00 49.25 73 CYS A O 1
ATOM 588 N N . LEU A 1 74 ? 23.534 -4.662 -7.828 1.00 51.69 74 LEU A N 1
ATOM 589 C CA . LEU A 1 74 ? 23.600 -5.974 -7.199 1.00 51.69 74 LEU A CA 1
ATOM 590 C C . LEU A 1 74 ? 22.196 -6.387 -6.730 1.00 51.69 74 LEU A C 1
ATOM 592 O O . LEU A 1 74 ? 21.788 -7.503 -7.058 1.00 51.69 74 LEU A O 1
ATOM 596 N N . GLU A 1 75 ? 21.421 -5.481 -6.107 1.00 52.84 75 GLU A N 1
ATOM 597 C CA . GLU A 1 75 ? 20.006 -5.709 -5.740 1.00 52.84 75 GLU A CA 1
ATOM 598 C C . GLU A 1 75 ? 19.164 -6.291 -6.869 1.00 52.84 75 GLU A C 1
ATOM 600 O O . GLU A 1 75 ? 18.483 -7.311 -6.703 1.00 52.84 75 GLU A O 1
ATOM 605 N N . ILE A 1 76 ? 19.319 -5.738 -8.065 1.00 53.75 76 ILE A N 1
ATOM 606 C CA . ILE A 1 76 ? 18.629 -6.192 -9.271 1.00 53.75 76 ILE A CA 1
ATOM 607 C C . ILE A 1 76 ? 19.039 -7.620 -9.669 1.00 53.75 76 ILE A C 1
ATOM 609 O O . ILE A 1 76 ? 18.174 -8.439 -10.005 1.00 53.75 76 ILE A O 1
ATOM 613 N N . GLU A 1 77 ? 20.333 -7.955 -9.631 1.00 50.75 77 GLU A N 1
ATOM 614 C CA . GLU A 1 77 ? 20.832 -9.301 -9.954 1.00 50.75 77 GLU A CA 1
ATOM 615 C C . GLU A 1 77 ? 20.284 -10.351 -8.979 1.00 50.75 77 GLU A C 1
ATOM 617 O O . GLU A 1 77 ? 19.804 -11.405 -9.414 1.00 50.75 77 GLU A O 1
ATOM 622 N N . HIS A 1 78 ? 20.274 -10.076 -7.670 1.00 52.28 78 HIS A N 1
ATOM 623 C CA . HIS A 1 78 ? 19.712 -11.026 -6.708 1.00 52.28 78 HIS A CA 1
ATOM 624 C C . HIS A 1 78 ? 18.181 -11.088 -6.731 1.00 52.28 78 HIS A C 1
ATOM 626 O O . HIS A 1 78 ? 17.631 -12.165 -6.491 1.00 52.28 78 HIS A O 1
ATOM 632 N N . MET A 1 79 ? 17.474 -10.018 -7.108 1.00 50.56 79 MET A N 1
ATOM 633 C CA . MET A 1 79 ? 16.029 -10.078 -7.361 1.00 50.56 79 MET A CA 1
ATOM 634 C C . MET A 1 79 ? 15.691 -10.916 -8.604 1.00 50.56 79 MET A C 1
ATOM 636 O O . MET A 1 79 ? 14.788 -11.757 -8.555 1.00 50.56 79 MET A O 1
ATOM 640 N N . LYS A 1 80 ? 16.456 -10.778 -9.697 1.00 49.94 80 LYS A N 1
ATOM 641 C CA . LYS A 1 80 ? 16.331 -11.639 -10.890 1.00 49.94 80 LYS A CA 1
ATOM 642 C C . LYS A 1 80 ? 16.638 -13.105 -10.568 1.00 49.94 80 LYS A C 1
ATOM 644 O O . LYS A 1 80 ? 15.936 -13.995 -11.048 1.00 49.94 80 LYS A O 1
ATOM 649 N N . LYS A 1 81 ? 17.628 -13.371 -9.707 1.00 47.72 81 LYS A N 1
ATOM 650 C CA . LYS A 1 81 ? 17.947 -14.724 -9.211 1.00 47.72 81 LYS A CA 1
ATOM 651 C C . LYS A 1 81 ? 16.858 -15.278 -8.280 1.00 47.72 81 LYS A C 1
ATOM 653 O O . LYS A 1 81 ? 16.563 -16.470 -8.348 1.00 47.72 81 LYS A O 1
ATOM 658 N N . LYS A 1 82 ? 16.210 -14.433 -7.466 1.00 47.69 82 LYS A N 1
ATOM 659 C CA . LYS A 1 82 ? 15.085 -14.814 -6.591 1.00 47.69 82 LYS A CA 1
ATOM 660 C C . LYS A 1 82 ? 13.795 -15.138 -7.347 1.00 47.69 82 LYS A C 1
ATOM 662 O O . LYS A 1 82 ? 13.056 -15.988 -6.871 1.00 47.69 82 LYS A O 1
ATOM 667 N N . ARG A 1 83 ? 13.547 -14.598 -8.552 1.00 51.72 83 ARG A N 1
ATOM 668 C CA . ARG A 1 83 ? 12.400 -15.041 -9.384 1.00 51.72 83 ARG A CA 1
ATOM 669 C C . ARG A 1 83 ? 12.441 -16.539 -9.734 1.00 51.72 83 ARG A C 1
ATOM 671 O O . ARG A 1 83 ? 11.403 -17.110 -10.038 1.00 51.72 83 ARG A O 1
ATOM 678 N N . LYS A 1 84 ? 13.610 -17.195 -9.652 1.00 49.00 84 LYS A N 1
ATOM 679 C CA . LYS A 1 84 ? 13.753 -18.653 -9.836 1.00 49.00 84 LYS A CA 1
ATOM 680 C C . LYS A 1 84 ? 13.507 -19.484 -8.571 1.00 49.00 84 LYS A C 1
ATOM 682 O O . LYS A 1 84 ? 13.521 -20.708 -8.650 1.00 49.00 84 LYS A O 1
ATOM 687 N N . ARG A 1 85 ? 13.300 -18.865 -7.408 1.00 41.81 85 ARG A N 1
ATOM 688 C CA . ARG A 1 85 ? 13.107 -19.568 -6.136 1.00 41.81 85 ARG A CA 1
ATOM 689 C C . ARG A 1 85 ? 11.804 -19.075 -5.544 1.00 41.81 85 ARG A C 1
ATOM 691 O O . ARG A 1 85 ? 11.789 -17.944 -5.080 1.00 41.81 85 ARG A O 1
ATOM 698 N N . GLY A 1 86 ? 10.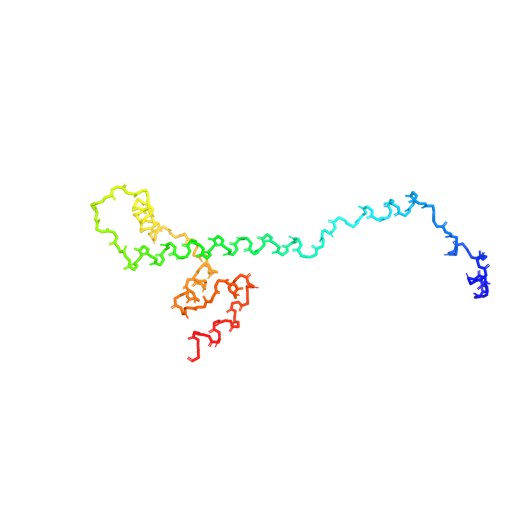753 -19.898 -5.641 1.00 46.75 86 GLY A N 1
ATOM 699 C CA . GLY A 1 86 ? 9.365 -19.624 -5.245 1.00 46.75 86 GLY A CA 1
ATOM 700 C C . GLY A 1 86 ? 9.251 -18.832 -3.948 1.00 46.75 86 GLY A C 1
ATOM 701 O O . GLY A 1 86 ? 9.074 -19.395 -2.877 1.00 46.75 86 GLY A O 1
ATOM 702 N N . SER A 1 87 ? 9.416 -17.520 -4.067 1.00 53.62 87 SER A N 1
ATOM 703 C CA . SER A 1 87 ? 9.265 -16.568 -2.989 1.00 53.62 87 SER A CA 1
ATOM 704 C C . SER A 1 87 ? 7.827 -16.144 -3.125 1.00 53.62 87 SER A C 1
ATOM 706 O O . SER A 1 87 ? 7.443 -15.635 -4.178 1.00 53.62 87 SER A O 1
ATOM 708 N N . GLU A 1 88 ? 7.048 -16.477 -2.108 1.00 58.53 88 GLU A N 1
ATOM 709 C CA . GLU A 1 88 ? 5.656 -16.097 -1.935 1.00 58.53 88 GLU A CA 1
ATOM 710 C C . GLU A 1 88 ? 5.477 -14.648 -2.393 1.00 58.53 88 GLU A C 1
ATOM 712 O O . GLU A 1 88 ? 5.992 -13.707 -1.786 1.00 58.53 88 GLU A O 1
ATOM 717 N N . ILE A 1 89 ? 4.884 -14.479 -3.576 1.00 63.22 89 ILE A N 1
ATOM 718 C CA . ILE A 1 89 ? 4.718 -13.156 -4.156 1.00 63.22 89 ILE A CA 1
ATOM 719 C C . ILE A 1 89 ? 3.660 -12.482 -3.293 1.00 63.22 89 ILE A C 1
ATOM 721 O O . ILE A 1 89 ? 2.493 -12.867 -3.341 1.00 63.22 89 ILE A O 1
ATOM 725 N N . ASN A 1 90 ? 4.078 -11.508 -2.482 1.00 75.69 90 ASN A N 1
ATOM 726 C CA . ASN A 1 90 ? 3.173 -10.713 -1.663 1.00 75.69 90 ASN A CA 1
ATOM 727 C C . ASN A 1 90 ? 2.137 -10.071 -2.590 1.00 75.69 90 ASN A C 1
ATOM 729 O O . ASN A 1 90 ? 2.451 -9.131 -3.317 1.00 75.69 90 ASN A O 1
ATOM 733 N N . GLN A 1 91 ? 0.910 -10.595 -2.592 1.00 80.38 91 GLN A N 1
ATOM 734 C CA . GLN A 1 91 ? -0.138 -10.151 -3.515 1.00 80.38 91 GLN A CA 1
ATOM 735 C C . GLN A 1 91 ? -0.411 -8.644 -3.387 1.00 80.38 91 GLN A C 1
ATOM 737 O O . GLN A 1 91 ? -0.683 -7.982 -4.382 1.00 80.38 91 GLN A O 1
ATOM 742 N N . GLU A 1 92 ? -0.264 -8.084 -2.182 1.00 83.69 92 GLU A N 1
ATOM 743 C CA . GLU A 1 92 ? -0.374 -6.642 -1.930 1.00 83.69 92 GLU A CA 1
ATOM 744 C C . GLU A 1 92 ? 0.701 -5.828 -2.670 1.00 83.69 92 GLU A C 1
ATOM 746 O O . GLU A 1 92 ? 0.394 -4.764 -3.198 1.00 83.69 92 GLU A O 1
ATOM 751 N N . ASP A 1 93 ? 1.934 -6.335 -2.783 1.00 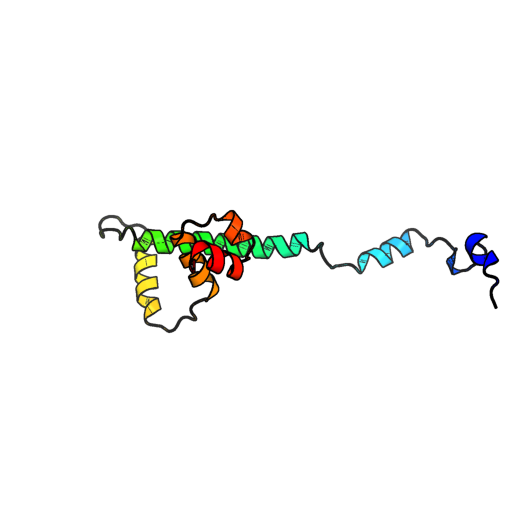86.75 93 ASP A N 1
ATOM 752 C CA . ASP A 1 93 ? 3.009 -5.641 -3.504 1.00 86.75 93 ASP A CA 1
ATOM 753 C C . ASP A 1 93 ? 2.683 -5.532 -5.001 1.00 86.75 93 ASP A C 1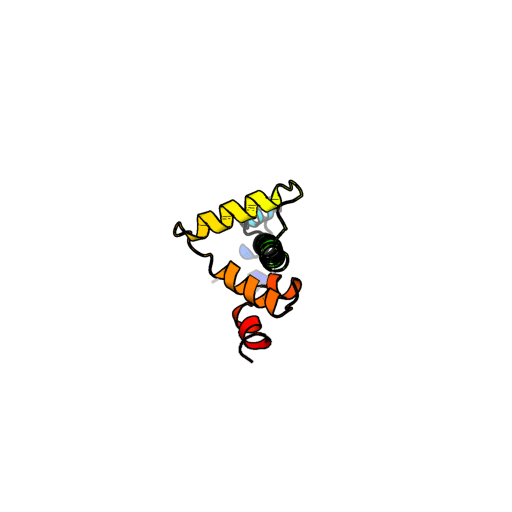
ATOM 755 O O . ASP A 1 93 ? 2.916 -4.484 -5.597 1.00 86.75 93 ASP A O 1
ATOM 759 N N . LEU A 1 94 ? 2.112 -6.588 -5.599 1.00 87.50 94 LEU A N 1
ATOM 760 C CA . LEU A 1 94 ? 1.685 -6.574 -7.006 1.00 87.50 94 LEU A CA 1
ATOM 761 C C . LEU A 1 94 ? 0.572 -5.555 -7.247 1.00 87.50 94 LEU A C 1
ATOM 763 O O . LEU A 1 94 ? 0.562 -4.860 -8.263 1.00 87.50 94 LEU A O 1
ATOM 767 N N . VAL A 1 95 ? -0.372 -5.465 -6.310 1.00 90.69 95 VAL A N 1
ATOM 768 C CA . VAL A 1 95 ? -1.468 -4.499 -6.384 1.00 90.69 95 VAL A CA 1
ATOM 769 C C . VAL A 1 95 ? -0.930 -3.073 -6.282 1.00 90.69 95 VAL A C 1
ATOM 771 O O . VAL A 1 95 ? -1.300 -2.235 -7.098 1.00 90.69 95 VAL A O 1
ATOM 774 N N . ILE A 1 96 ? -0.018 -2.799 -5.344 1.00 91.44 96 ILE A N 1
ATOM 775 C CA . ILE A 1 96 ? 0.619 -1.481 -5.198 1.00 91.44 96 ILE A CA 1
ATOM 776 C C . ILE A 1 96 ? 1.414 -1.110 -6.456 1.00 91.44 96 ILE A C 1
ATOM 778 O O . ILE A 1 96 ? 1.281 0.006 -6.947 1.00 91.44 96 ILE A O 1
ATOM 782 N N . GLU A 1 97 ? 2.202 -2.037 -7.005 1.00 92.19 97 GLU A N 1
ATOM 783 C CA . GLU A 1 97 ? 2.956 -1.819 -8.247 1.00 92.19 97 GLU A CA 1
ATOM 784 C C . GLU A 1 97 ? 2.021 -1.487 -9.417 1.00 92.19 97 GLU A C 1
ATOM 786 O O . GLU A 1 97 ? 2.262 -0.527 -10.145 1.00 92.19 97 GLU A O 1
ATOM 791 N N . THR A 1 98 ? 0.907 -2.213 -9.539 1.00 92.38 98 THR A N 1
ATOM 792 C CA . THR A 1 98 ? -0.116 -1.939 -10.558 1.00 92.38 98 THR A CA 1
ATOM 793 C C . THR A 1 98 ? -0.702 -0.537 -10.387 1.00 92.38 98 THR A C 1
ATOM 795 O O . THR A 1 98 ? -0.763 0.224 -11.345 1.00 92.38 98 THR A O 1
ATOM 798 N N . LEU A 1 99 ? -1.090 -0.151 -9.169 1.00 92.88 99 LEU A N 1
ATOM 799 C CA . LEU A 1 99 ? -1.650 1.179 -8.907 1.00 92.88 99 LEU A CA 1
ATOM 800 C C . LEU A 1 99 ? -0.651 2.303 -9.226 1.00 92.88 99 LEU A C 1
ATOM 802 O O . LEU A 1 99 ? -1.031 3.307 -9.825 1.00 92.88 99 LEU A O 1
ATOM 806 N N . LEU A 1 100 ? 0.629 2.111 -8.900 1.00 93.38 100 LEU A N 1
ATOM 807 C CA . LEU A 1 100 ? 1.688 3.068 -9.230 1.00 93.38 100 LEU A CA 1
ATOM 808 C C . LEU A 1 100 ? 1.902 3.207 -10.742 1.00 93.38 100 LEU A C 1
ATOM 810 O O . LEU A 1 100 ? 2.099 4.320 -11.222 1.00 93.38 100 LEU A O 1
ATOM 814 N N . LEU A 1 101 ? 1.827 2.110 -11.501 1.00 91.69 101 LEU A N 1
ATOM 815 C CA . LEU A 1 101 ? 1.922 2.146 -12.968 1.00 91.69 101 LEU A CA 1
ATOM 816 C C . LEU A 1 101 ? 0.754 2.902 -13.617 1.00 91.69 101 LEU A C 1
ATOM 818 O O . LEU A 1 101 ? 0.923 3.494 -14.680 1.00 91.69 101 LEU A O 1
ATOM 822 N N . HIS A 1 102 ? -0.409 2.917 -12.966 1.00 92.25 102 HIS A N 1
ATOM 823 C CA . HIS A 1 102 ? -1.577 3.699 -13.378 1.00 92.25 102 HIS A CA 1
ATOM 824 C C . HIS A 1 102 ? -1.563 5.147 -12.843 1.00 92.25 102 HIS A C 1
ATOM 826 O O . HIS A 1 102 ? -2.568 5.847 -12.952 1.00 92.25 102 HIS A O 1
ATOM 832 N N . ASN A 1 103 ? -0.431 5.617 -12.300 1.00 88.88 103 ASN A N 1
ATOM 833 C CA . ASN A 1 103 ? -0.239 6.967 -11.755 1.00 88.88 103 ASN A CA 1
ATOM 834 C C . ASN A 1 103 ? -1.201 7.340 -10.608 1.00 88.88 103 ASN A C 1
ATOM 836 O O . ASN A 1 103 ? -1.523 8.515 -10.428 1.00 88.88 103 ASN A O 1
ATOM 840 N N . VAL A 1 104 ? -1.654 6.360 -9.819 1.00 91.31 104 VAL A N 1
ATOM 841 C CA . VAL A 1 104 ? -2.410 6.620 -8.582 1.00 91.31 104 VAL A CA 1
ATOM 842 C C . VAL A 1 104 ? -1.475 7.240 -7.540 1.00 91.31 104 VAL A C 1
ATOM 844 O O . VAL A 1 104 ? -0.310 6.847 -7.442 1.00 91.31 104 VAL A O 1
ATOM 847 N N . SER A 1 105 ? -1.963 8.213 -6.764 1.00 91.81 105 SER A N 1
ATOM 848 C CA . SER A 1 105 ? -1.116 8.920 -5.800 1.00 91.81 105 SER A CA 1
ATOM 849 C C . SER A 1 105 ? -0.778 8.058 -4.578 1.00 91.81 105 SER A C 1
ATOM 851 O O . SER A 1 105 ? -1.566 7.216 -4.133 1.00 91.81 105 SER A O 1
ATOM 853 N N . ASP A 1 106 ? 0.403 8.286 -4.000 1.00 92.00 106 ASP A N 1
ATOM 854 C CA . ASP A 1 106 ? 0.879 7.550 -2.826 1.00 92.00 106 ASP A CA 1
ATOM 855 C C . ASP A 1 106 ? -0.099 7.681 -1.645 1.00 92.00 106 ASP A C 1
ATOM 857 O O . ASP A 1 106 ? -0.356 6.705 -0.941 1.00 92.00 106 ASP A O 1
ATOM 861 N N . GLU A 1 107 ? -0.708 8.857 -1.460 1.00 89.69 107 GLU A N 1
ATOM 862 C CA . GLU A 1 107 ? -1.633 9.143 -0.357 1.00 89.69 107 GLU A CA 1
ATOM 863 C C . GLU A 1 107 ? -2.917 8.308 -0.438 1.00 89.69 107 GLU A C 1
ATOM 865 O O . GLU A 1 107 ? -3.523 7.982 0.585 1.00 89.69 107 GLU A O 1
ATOM 870 N N . GLU A 1 108 ? -3.364 7.964 -1.645 1.00 88.56 108 GLU A N 1
ATOM 871 C CA . GLU A 1 108 ? -4.527 7.102 -1.848 1.00 88.56 108 GLU A CA 1
ATOM 872 C C . GLU A 1 108 ? -4.188 5.638 -1.578 1.00 88.56 108 GLU A C 1
ATOM 874 O O . GLU A 1 108 ? -4.958 4.927 -0.923 1.00 88.56 108 GLU A O 1
ATOM 879 N N . ILE A 1 109 ? -3.000 5.204 -2.000 1.00 89.00 109 ILE A N 1
ATOM 880 C CA . ILE A 1 109 ? -2.492 3.851 -1.756 1.00 89.00 109 ILE A CA 1
ATOM 881 C C . ILE A 1 109 ? -2.238 3.629 -0.253 1.00 89.00 109 ILE A C 1
ATOM 883 O O . ILE A 1 109 ? -2.540 2.553 0.272 1.00 89.00 109 ILE A O 1
ATOM 887 N N . GLU A 1 110 ? -1.765 4.648 0.474 1.00 89.56 110 GLU A N 1
ATOM 888 C CA . GLU A 1 110 ? -1.562 4.619 1.932 1.00 89.56 110 GLU A CA 1
ATOM 889 C C . GLU A 1 110 ? -2.854 4.336 2.716 1.00 89.56 110 GLU A C 1
ATOM 891 O O . GLU A 1 110 ? -2.829 3.628 3.732 1.00 89.56 110 GLU A O 1
ATOM 896 N N . LYS A 1 111 ? -4.002 4.823 2.219 1.00 87.00 111 LYS A N 1
ATOM 897 C CA . LYS A 1 111 ? -5.323 4.574 2.824 1.00 87.00 111 LYS A CA 1
ATOM 898 C C . LYS A 1 111 ? -5.747 3.103 2.728 1.00 87.00 111 LYS A C 1
ATOM 900 O O . LYS A 1 111 ? -6.585 2.665 3.512 1.00 87.00 111 LYS A O 1
ATOM 905 N N . GLY A 1 112 ? -5.164 2.327 1.809 1.00 84.19 112 GLY A N 1
ATOM 906 C CA . GLY A 1 112 ? -5.342 0.874 1.720 1.00 84.19 112 GLY A CA 1
ATOM 907 C C . GLY A 1 112 ? -6.639 0.396 1.053 1.00 84.19 112 GLY A C 1
ATOM 908 O O . GLY A 1 112 ? -6.954 -0.791 1.123 1.00 84.19 112 GLY A O 1
ATOM 909 N N . TYR A 1 113 ? -7.399 1.271 0.385 1.00 89.38 113 TYR A N 1
ATOM 910 C CA . TYR A 1 113 ? -8.653 0.916 -0.303 1.00 89.38 113 TYR A CA 1
ATOM 911 C C . TYR A 1 113 ? -8.426 0.303 -1.696 1.00 89.38 113 TYR A C 1
ATOM 913 O O . TYR A 1 113 ? -9.017 0.727 -2.690 1.00 89.38 113 TYR A O 1
ATOM 921 N N . TYR A 1 114 ? -7.584 -0.726 -1.783 1.00 89.81 114 TYR A N 1
ATOM 922 C CA . TYR A 1 114 ? -7.093 -1.251 -3.060 1.00 89.81 114 TYR A CA 1
ATOM 923 C C . TYR A 1 114 ? -8.187 -1.709 -4.024 1.00 89.81 114 TYR A C 1
ATOM 925 O O . TYR A 1 114 ? -8.110 -1.428 -5.214 1.00 89.81 114 TYR A O 1
ATOM 933 N N . LYS A 1 115 ? -9.237 -2.373 -3.527 1.00 88.69 115 LYS A N 1
ATOM 934 C CA . LYS A 1 115 ? -10.341 -2.848 -4.377 1.00 88.69 115 LYS A CA 1
ATOM 935 C C . LYS A 1 115 ? -11.051 -1.697 -5.099 1.00 88.69 115 LYS A C 1
ATOM 937 O O . LYS A 1 115 ? -11.391 -1.836 -6.269 1.00 88.69 115 LYS A O 1
ATOM 942 N N . ALA A 1 116 ? -11.263 -0.579 -4.403 1.00 90.31 116 ALA A N 1
ATOM 943 C CA . ALA A 1 116 ? -11.896 0.602 -4.979 1.00 90.31 116 ALA A CA 1
ATOM 944 C C . ALA A 1 116 ? -10.967 1.285 -5.991 1.00 90.31 116 ALA A C 1
ATOM 946 O O . ALA A 1 116 ? -11.401 1.589 -7.097 1.00 90.31 116 ALA A O 1
ATOM 947 N N . LEU A 1 117 ? -9.683 1.443 -5.646 1.00 91.19 117 LEU A N 1
ATOM 948 C CA . LEU A 1 117 ? -8.684 2.048 -6.535 1.00 91.19 117 LEU A CA 1
ATOM 949 C C . LEU A 1 117 ? -8.496 1.245 -7.827 1.00 91.19 117 LEU A C 1
ATOM 951 O O . LEU A 1 117 ? -8.467 1.822 -8.909 1.00 91.19 117 LEU A O 1
ATOM 955 N N . LEU A 1 118 ? -8.435 -0.086 -7.734 1.00 92.00 118 LEU A N 1
ATOM 956 C CA . LEU A 1 118 ? -8.346 -0.960 -8.905 1.00 92.00 118 LEU A CA 1
ATOM 957 C C . LEU A 1 118 ? -9.584 -0.835 -9.803 1.00 92.00 118 LEU A C 1
ATOM 959 O O . LEU A 1 118 ? -9.454 -0.734 -11.020 1.00 92.00 118 LEU A O 1
ATOM 963 N N . GLY A 1 119 ? -10.782 -0.810 -9.214 1.00 89.50 119 GLY A N 1
ATOM 964 C CA . GLY A 1 119 ? -12.019 -0.614 -9.972 1.00 89.50 119 GLY A CA 1
ATOM 965 C C . GLY A 1 119 ? -12.090 0.748 -10.666 1.00 89.50 119 GLY A C 1
ATOM 966 O O . GLY A 1 119 ? -12.616 0.835 -11.767 1.00 89.50 119 GLY A O 1
ATOM 967 N N . LEU A 1 120 ? -11.540 1.795 -10.045 1.00 90.75 120 LEU A N 1
ATOM 968 C CA . LEU A 1 120 ? -11.595 3.160 -10.568 1.00 90.75 120 LEU A CA 1
ATOM 969 C C . LEU A 1 120 ? -10.551 3.432 -11.664 1.00 90.75 120 LEU A C 1
ATOM 971 O O . LEU A 1 120 ? -10.870 4.095 -12.651 1.00 90.75 120 LEU A O 1
ATOM 975 N N . HIS A 1 121 ? -9.318 2.945 -11.483 1.00 87.25 121 HIS A N 1
ATOM 976 C CA . HIS A 1 121 ? -8.163 3.328 -12.309 1.00 87.25 121 HIS A CA 1
ATOM 977 C C . HIS A 1 121 ? -7.634 2.232 -13.242 1.00 87.25 121 HIS A C 1
ATOM 979 O O . HIS A 1 121 ? -6.917 2.553 -14.190 1.00 87.25 121 HIS A O 1
ATOM 985 N N . VAL A 1 122 ? -7.934 0.956 -12.973 1.00 88.12 122 VAL A N 1
ATOM 986 C CA . VAL A 1 122 ? -7.337 -0.180 -13.703 1.00 88.12 122 VAL A CA 1
ATOM 987 C C . VAL A 1 122 ? -8.358 -0.915 -14.565 1.00 88.12 122 VAL A C 1
ATOM 989 O O . VAL A 1 122 ? -8.063 -1.226 -15.713 1.00 88.12 122 VAL A O 1
ATOM 992 N N . PHE A 1 123 ? -9.543 -1.205 -14.025 1.00 84.62 123 PHE A N 1
ATOM 993 C CA . PHE A 1 123 ? -10.570 -2.009 -14.708 1.00 84.62 123 PHE A CA 1
ATOM 994 C C . PHE A 1 123 ? -11.661 -1.187 -15.409 1.00 84.62 123 PHE A C 1
ATOM 996 O O . PHE A 1 123 ? -12.685 -1.756 -15.790 1.00 84.62 123 PHE A O 1
ATOM 1003 N N . ASN A 1 124 ? -11.462 0.126 -15.518 1.00 63.94 124 ASN A N 1
ATOM 1004 C CA . ASN A 1 124 ? -12.394 1.054 -16.156 1.00 63.94 124 ASN A CA 1
ATOM 1005 C C . ASN A 1 124 ? -12.248 1.022 -17.682 1.00 63.94 124 ASN A C 1
ATOM 1007 O O . ASN A 1 124 ? -11.085 0.981 -18.148 1.00 63.94 124 ASN A O 1
#

InterPro domains:
  IPR053340 Plant-specific TFIIB-related protein PTF2 [PTHR48428] (5-124)

Secondary structure (DSSP, 8-state):
---THHHHTT-SGGGSPPPHHHHHHHHTT-----HHHHHHHHHHHHHHHHHHHHHHHHHHHS---S-S--HHHHHHHHHHHHTTS-----HHHHHHHHHHHTT--HHHHHTT-HHHHHHHHT--

Foldseek 3Di:
DPPPVCCVVCNDPVSDDDDPVVVVVVVVPCPPDDVVVVLVVLLVVLVVLLVVLVLVVCCVVCVDDPPDDDPSNVVVVVVVVCVVPPDPDPVLSVLSNQLVVLVNDSVVVSVVPSVVSCVVRPVD

Sequence (124 aa):
MVSSEDWWKGRSKMSQRLTLKEVLEKDVLLDDLPPYIKGCALVERRREKIKAAKLRINAIQHPCDKISGSELCLEIEHMKKKRKRGSEINQEDLVIETLLLHNVSDEEIEKGYYKALLGLHVFN

Radius of gyration: 27.67 Å; chains: 1; bounding box: 67×32×68 Å